Protein AF-A0A356IV08-F1 (afdb_monomer_lite)

pLDDT: mean 82.57, std 9.74, range [52.47, 94.31]

Foldseek 3Di:
DDPVVVLVPDDPVVVVLVVVLVVLVVVLVVVVVVLVVLVVLQVVLQVVLVCVVPVPDDLVVLLVVCVVDPDPSHLVSQLSNQLVVQLVVQVPPPPRDPVNSVVRSVVSSVVSVVVVVCVSCVCVVVSVCSVVCSVVD

Secondary structure (DSSP, 8-state):
--HHHHHHTS-HHHHHHHHHHHHHHHHHHHHHHHHHHHHHHHHHHHHHHHHHHHTT--HHHHHHHHHHS--TT-HHHHHHHHHHHHHHHHHTSTT--HHHHHHHHHHHHHHHHHHHHHHHHTTHHHHHHHHHHTTT-

Sequence (137 aa):
MSVVSLIINASVVVQLVMLILLTMSMISWYMIWQRQSALSKTSKALKGFEERFWSGMDLSRLFVQVNTEPNHYSGEENIFRAGFKEFARLRKSAHSDPEAVMAGTERSMRVALLREQEKLEMYLPFLATVGSTSPYI

Radius of gyration: 24.35 Å; chains: 1; bounding box: 59×26×64 Å

Structure (mmCIF, N/CA/C/O backbone):
data_AF-A0A356IV08-F1
#
_entry.id   AF-A0A356IV08-F1
#
loop_
_atom_site.group_PDB
_atom_site.id
_atom_site.type_symbol
_atom_site.label_atom_id
_atom_site.label_alt_id
_atom_site.label_comp_id
_atom_site.label_asym_id
_atom_site.label_entity_id
_atom_site.label_seq_id
_atom_site.pdbx_PDB_ins_code
_atom_site.Cartn_x
_atom_site.Cartn_y
_atom_site.Cartn_z
_atom_site.occupancy
_atom_site.B_iso_or_equiv
_atom_site.auth_seq_id
_atom_site.auth_comp_id
_atom_site.auth_asym_id
_atom_site.auth_atom_id
_atom_site.pdbx_PDB_model_num
ATOM 1 N N . MET A 1 1 ? -34.753 -6.835 39.012 1.00 54.34 1 MET A N 1
ATOM 2 C CA . MET A 1 1 ? -33.903 -5.675 38.662 1.00 54.34 1 MET A CA 1
ATOM 3 C C . MET A 1 1 ? -33.428 -5.871 37.234 1.00 54.34 1 MET A C 1
ATOM 5 O O . MET A 1 1 ? -32.830 -6.908 36.978 1.00 54.34 1 MET A O 1
ATOM 9 N N . SER A 1 2 ? -33.755 -4.973 36.301 1.00 76.25 2 SER A N 1
ATOM 10 C CA . SER A 1 2 ? -33.294 -5.094 34.908 1.00 76.25 2 SER A CA 1
ATOM 11 C C . SER A 1 2 ? -32.078 -4.192 34.681 1.00 76.25 2 SER A C 1
ATOM 13 O O . SER A 1 2 ? -31.918 -3.173 35.350 1.00 76.25 2 SER A O 1
ATOM 15 N N . VAL A 1 3 ? -31.216 -4.549 33.729 1.00 75.69 3 VAL A N 1
ATOM 16 C CA . VAL A 1 3 ? -30.036 -3.740 33.363 1.00 75.69 3 VAL A CA 1
ATOM 17 C C . VAL A 1 3 ? -30.449 -2.321 32.944 1.00 75.69 3 VAL A C 1
ATOM 19 O O . VAL A 1 3 ? -29.779 -1.345 33.269 1.00 75.69 3 VAL A O 1
ATOM 22 N N . VAL A 1 4 ? -31.621 -2.188 32.319 1.00 76.00 4 VAL A N 1
ATOM 23 C CA . VAL A 1 4 ? -32.191 -0.903 31.897 1.00 76.00 4 VAL A CA 1
ATOM 24 C C . VAL A 1 4 ? -32.552 -0.026 33.102 1.00 76.00 4 VAL A C 1
ATOM 26 O O . VAL A 1 4 ? -32.316 1.179 33.071 1.00 76.00 4 VAL A O 1
ATOM 29 N N . SER A 1 5 ? -33.055 -0.609 34.200 1.00 72.56 5 SER A N 1
ATOM 30 C CA . SER A 1 5 ? -33.375 0.173 35.403 1.00 72.56 5 SER A CA 1
ATOM 31 C C . SER A 1 5 ? -32.123 0.687 36.117 1.00 72.56 5 SER A C 1
ATOM 33 O O . SER A 1 5 ? -32.167 1.770 36.687 1.00 72.56 5 SER A O 1
ATOM 35 N N . LEU A 1 6 ? -31.000 -0.039 36.071 1.00 74.88 6 LEU A N 1
ATOM 36 C CA . LEU A 1 6 ? -29.714 0.432 36.611 1.00 74.88 6 LEU A CA 1
ATOM 37 C C . LEU A 1 6 ? -29.170 1.636 35.831 1.00 74.88 6 LEU A C 1
ATOM 39 O O . LEU A 1 6 ? -28.659 2.575 36.431 1.00 74.88 6 LEU A O 1
ATOM 43 N N . ILE A 1 7 ? -29.335 1.630 34.508 1.00 73.38 7 ILE A N 1
ATOM 44 C CA . ILE A 1 7 ? -28.883 2.712 33.625 1.00 73.38 7 ILE A CA 1
ATOM 45 C C . ILE A 1 7 ? -29.729 3.977 33.819 1.00 73.38 7 ILE A C 1
ATOM 47 O O . ILE A 1 7 ? -29.183 5.070 33.951 1.00 73.38 7 ILE A O 1
ATOM 51 N N . ILE A 1 8 ? -31.057 3.841 33.886 1.00 76.12 8 ILE A N 1
ATOM 52 C CA . ILE A 1 8 ? -31.977 4.984 34.032 1.00 76.12 8 ILE A CA 1
ATOM 53 C C . ILE A 1 8 ? -31.843 5.659 35.406 1.00 76.12 8 ILE A C 1
ATOM 55 O O . ILE A 1 8 ? -31.998 6.872 35.500 1.00 76.12 8 ILE A O 1
ATOM 59 N N . ASN A 1 9 ? -31.518 4.898 36.457 1.00 80.19 9 ASN A N 1
ATOM 60 C CA . ASN A 1 9 ? -31.313 5.437 37.807 1.00 80.19 9 ASN A CA 1
ATOM 61 C C . ASN A 1 9 ? -29.873 5.918 38.071 1.00 80.19 9 ASN A C 1
ATOM 63 O O . ASN A 1 9 ? -29.588 6.419 39.158 1.00 80.19 9 ASN A O 1
ATOM 67 N N . ALA A 1 10 ? -28.955 5.756 37.114 1.00 79.06 10 ALA A N 1
ATOM 68 C CA . ALA A 1 10 ? -27.596 6.269 37.237 1.00 79.06 10 ALA A CA 1
ATOM 69 C C . ALA A 1 10 ? -27.562 7.800 37.095 1.00 79.06 10 ALA A C 1
ATOM 71 O O . ALA A 1 10 ? -28.457 8.409 36.508 1.00 79.06 10 ALA A O 1
ATOM 72 N N . SER A 1 11 ? -26.506 8.437 37.613 1.00 85.88 11 SER A N 1
ATOM 73 C CA . SER A 1 11 ? -26.333 9.883 37.458 1.00 85.88 11 SER A CA 1
ATOM 74 C C . SER A 1 11 ? -26.201 10.268 35.979 1.00 85.88 11 SER A C 1
ATOM 76 O O . SER A 1 11 ? -25.697 9.494 35.162 1.00 85.88 11 SER A O 1
ATOM 78 N N . VAL A 1 12 ? -26.608 11.496 35.639 1.00 86.25 12 VAL A N 1
ATOM 79 C CA . VAL A 1 12 ? -26.533 12.032 34.265 1.00 86.25 12 VAL A CA 1
ATOM 80 C C . VAL A 1 12 ? -25.121 11.892 33.679 1.00 86.25 12 VAL A C 1
ATOM 82 O O . VAL A 1 12 ? -24.970 11.569 32.506 1.00 86.25 12 VAL A O 1
ATOM 85 N N . VAL A 1 13 ? -24.083 12.056 34.508 1.00 88.25 13 VAL A N 1
ATOM 86 C CA . VAL A 1 13 ? -22.679 11.877 34.106 1.00 88.25 13 VAL A CA 1
ATOM 87 C C . VAL A 1 13 ? -22.404 10.438 33.654 1.00 88.25 13 VAL A C 1
ATOM 89 O O . VAL A 1 13 ? -21.827 10.233 32.591 1.00 88.25 13 VAL A O 1
ATOM 92 N N . VAL A 1 14 ? -22.861 9.435 34.412 1.00 86.19 14 VAL A N 1
ATOM 93 C CA . VAL A 1 14 ? -22.656 8.011 34.085 1.00 86.19 14 VAL A CA 1
ATOM 94 C C . VAL A 1 14 ? -23.404 7.620 32.808 1.00 86.19 14 VAL A C 1
ATOM 96 O O . VAL A 1 14 ? -22.872 6.884 31.979 1.00 86.19 14 VAL A O 1
ATOM 99 N N . GLN A 1 15 ? -24.613 8.148 32.604 1.00 81.94 15 GLN A N 1
ATOM 100 C CA . GLN A 1 15 ? -25.368 7.936 31.363 1.00 81.94 15 GLN A CA 1
ATOM 101 C C . GLN A 1 15 ? -24.634 8.502 30.139 1.00 81.94 15 GLN A C 1
ATOM 103 O O . GLN A 1 15 ? -24.597 7.855 29.091 1.00 81.94 15 GLN A O 1
ATOM 108 N N . LEU A 1 16 ? -24.008 9.673 30.280 1.00 87.25 16 LEU A N 1
ATOM 109 C CA . LEU A 1 16 ? -23.235 10.321 29.219 1.00 87.25 16 LEU A CA 1
ATOM 110 C C . LEU A 1 16 ? -21.973 9.514 28.867 1.00 87.25 16 LEU A C 1
ATOM 112 O O . LEU A 1 16 ? -21.712 9.278 27.689 1.00 87.25 16 LEU A O 1
ATOM 116 N N . VAL A 1 17 ? -21.247 9.009 29.873 1.00 87.75 17 VAL A N 1
ATOM 117 C CA . VAL A 1 17 ? -20.085 8.121 29.671 1.00 87.75 17 VAL A CA 1
ATOM 118 C C . VAL A 1 17 ? -20.492 6.845 28.929 1.00 87.75 17 VAL A C 1
ATOM 120 O O . VAL A 1 17 ? -19.886 6.508 27.913 1.00 87.75 17 VAL A O 1
ATOM 123 N N . MET A 1 18 ? -21.566 6.169 29.356 1.00 85.62 18 MET A N 1
ATOM 124 C CA . MET A 1 18 ? -22.053 4.963 28.669 1.00 85.62 18 MET A CA 1
ATOM 125 C C . MET A 1 18 ? -22.453 5.233 27.212 1.00 85.62 18 MET A C 1
ATOM 127 O O . MET A 1 18 ? -22.200 4.397 26.343 1.00 85.62 18 MET A O 1
ATOM 131 N N . LEU A 1 19 ? -23.035 6.400 26.920 1.00 86.69 19 LEU A N 1
ATOM 132 C CA . LEU A 1 19 ? -23.385 6.800 25.556 1.00 86.69 19 LEU A CA 1
ATOM 133 C C . LEU A 1 19 ? -22.140 7.062 24.688 1.00 86.69 19 LEU A C 1
ATOM 135 O O . LEU A 1 19 ? -22.098 6.642 23.530 1.00 86.69 19 LEU A O 1
ATOM 139 N N . ILE A 1 20 ? -21.099 7.693 25.239 1.00 85.94 20 ILE A N 1
ATOM 140 C CA . ILE A 1 20 ? -19.817 7.888 24.542 1.00 85.94 20 ILE A CA 1
ATOM 141 C C . ILE A 1 20 ? -19.157 6.536 24.245 1.00 85.94 20 ILE A C 1
ATOM 143 O O . ILE A 1 20 ? -18.767 6.282 23.107 1.00 85.94 20 ILE A O 1
ATOM 147 N N . LEU A 1 21 ? -19.100 5.635 25.227 1.00 85.19 21 LEU A N 1
ATOM 148 C CA . LEU A 1 21 ? -18.525 4.300 25.042 1.00 85.19 21 LEU A CA 1
ATOM 149 C C . LEU A 1 21 ? -19.291 3.490 23.986 1.00 85.19 21 LEU A C 1
ATOM 151 O O . LEU A 1 21 ? -18.683 2.833 23.138 1.00 85.19 21 LEU A O 1
ATOM 155 N N . LEU A 1 22 ? -20.625 3.579 23.979 1.00 85.69 22 LEU A N 1
ATOM 156 C CA . LEU A 1 22 ? -21.461 2.912 22.981 1.00 85.69 22 LEU A CA 1
ATOM 157 C C . LEU A 1 22 ? -21.207 3.453 21.565 1.00 85.69 22 LEU A C 1
ATOM 159 O O . LEU A 1 22 ? -21.075 2.672 20.619 1.00 85.69 22 LEU A O 1
ATOM 163 N N . THR A 1 23 ? -21.115 4.776 21.405 1.00 85.69 23 THR A N 1
ATOM 164 C CA . THR A 1 23 ? -20.836 5.386 20.094 1.00 85.69 23 THR A CA 1
ATOM 165 C C . THR A 1 23 ? -19.426 5.051 19.607 1.00 85.69 23 THR A C 1
ATOM 167 O O . THR A 1 23 ? -19.275 4.646 18.455 1.00 85.69 23 THR A O 1
ATOM 170 N N . MET A 1 24 ? -18.410 5.099 20.477 1.00 81.00 24 MET A N 1
ATOM 171 C CA . MET A 1 24 ? -17.054 4.642 20.146 1.00 81.00 24 MET A CA 1
ATOM 172 C C . MET A 1 24 ? -17.023 3.169 19.725 1.00 81.00 24 MET A C 1
ATOM 174 O O . MET A 1 24 ? -16.364 2.829 18.741 1.00 81.00 24 MET A O 1
ATOM 178 N N . SER A 1 25 ? -17.769 2.300 20.412 1.00 82.25 25 SER A N 1
ATOM 179 C CA . SER A 1 25 ? -17.877 0.884 20.050 1.00 82.25 25 SER A CA 1
ATOM 180 C C . SER A 1 25 ? -18.458 0.698 18.643 1.00 82.25 25 SER A C 1
ATOM 182 O O . SER A 1 25 ? -17.874 -0.015 17.824 1.00 82.25 25 SER A O 1
ATOM 184 N N . MET A 1 26 ? -19.550 1.398 18.314 1.00 86.19 26 MET A N 1
ATOM 185 C CA . MET A 1 26 ? -20.137 1.354 16.968 1.00 86.19 26 MET A CA 1
ATOM 186 C C . MET A 1 26 ? -19.172 1.860 15.887 1.00 86.19 26 MET A C 1
ATOM 188 O O . MET A 1 26 ? -19.053 1.231 14.833 1.00 86.19 26 MET A O 1
ATOM 192 N N . ILE A 1 27 ? -18.446 2.954 16.145 1.00 82.56 27 ILE A N 1
ATOM 193 C CA . ILE A 1 27 ? -17.448 3.491 15.206 1.00 82.56 27 ILE A CA 1
ATOM 194 C C . ILE A 1 27 ? -16.313 2.478 14.994 1.00 82.56 27 ILE A C 1
ATOM 196 O O . ILE A 1 27 ? -15.890 2.266 13.858 1.00 82.56 27 ILE A O 1
ATOM 200 N N . SER A 1 28 ? -15.853 1.810 16.056 1.00 77.31 28 SER A N 1
ATOM 201 C CA . SER A 1 28 ? -14.820 0.771 15.968 1.00 77.31 28 SER A CA 1
ATOM 202 C C . SER A 1 28 ? -15.237 -0.368 15.033 1.00 77.31 28 SER A C 1
ATOM 204 O O . SER A 1 28 ? -14.519 -0.683 14.083 1.00 77.31 28 SER A O 1
ATOM 206 N N . TRP A 1 29 ? -16.443 -0.920 15.210 1.00 80.94 29 TRP A N 1
ATOM 207 C CA . TRP A 1 29 ? -16.975 -1.970 14.332 1.00 80.94 29 TRP A CA 1
ATOM 208 C C . TRP A 1 29 ? -17.123 -1.518 12.875 1.00 80.94 29 TRP A C 1
ATOM 210 O O . TRP A 1 29 ? -16.759 -2.262 11.960 1.00 80.94 29 TRP A O 1
ATOM 220 N N . TYR A 1 30 ? -17.604 -0.293 12.648 1.00 82.94 30 TYR A N 1
ATOM 221 C CA . TYR A 1 30 ? -17.698 0.282 11.306 1.00 82.94 30 TYR A CA 1
ATOM 222 C C . TYR A 1 30 ? -16.323 0.371 10.625 1.00 82.94 30 TYR A C 1
ATOM 224 O O . TYR A 1 30 ? -16.165 -0.058 9.479 1.00 82.94 30 TYR A O 1
ATOM 232 N N . MET A 1 31 ? -15.306 0.854 11.342 1.00 78.38 31 MET A N 1
ATOM 233 C CA . MET A 1 31 ? -13.940 0.944 10.823 1.00 78.38 31 MET A CA 1
ATOM 234 C C . MET A 1 31 ? -13.316 -0.425 10.554 1.00 78.38 31 MET A C 1
ATOM 236 O O . MET A 1 31 ? -12.668 -0.600 9.521 1.00 78.38 31 MET A O 1
ATOM 240 N N . ILE A 1 32 ? -13.527 -1.406 11.439 1.00 80.12 32 ILE A N 1
ATOM 241 C CA . ILE A 1 32 ? -13.055 -2.785 11.238 1.00 80.12 32 ILE A CA 1
ATOM 242 C C . ILE A 1 32 ? -13.616 -3.333 9.924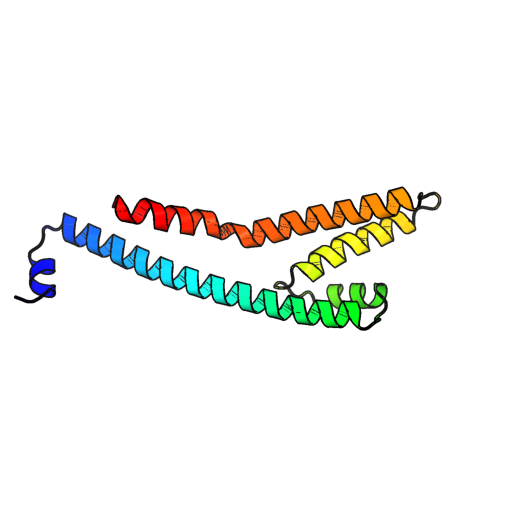 1.00 80.12 32 ILE A C 1
ATOM 244 O O . ILE A 1 32 ? -12.867 -3.852 9.093 1.00 80.12 32 ILE A O 1
ATOM 248 N N . TRP A 1 33 ? -14.920 -3.169 9.691 1.00 83.12 33 TRP A N 1
ATOM 249 C CA . TRP A 1 33 ? -15.559 -3.665 8.474 1.00 83.12 33 TRP A CA 1
ATOM 250 C C . TRP A 1 33 ? -15.084 -2.931 7.214 1.00 83.12 33 TRP A C 1
ATOM 252 O O . TRP A 1 33 ? -14.745 -3.569 6.210 1.00 83.12 33 TRP A O 1
ATOM 262 N N . GLN A 1 34 ? -14.980 -1.600 7.272 1.00 81.31 34 GLN A N 1
ATOM 263 C CA . GLN A 1 34 ? -14.439 -0.786 6.183 1.00 81.31 34 GLN A CA 1
ATOM 264 C C . GLN A 1 34 ? -13.020 -1.237 5.809 1.00 81.31 34 GLN A C 1
ATOM 266 O O . GLN A 1 34 ? -12.703 -1.412 4.627 1.00 81.31 34 GLN A O 1
ATOM 271 N N . ARG A 1 35 ? -12.178 -1.483 6.817 1.00 80.12 35 ARG A N 1
ATOM 272 C CA . ARG A 1 35 ? -10.790 -1.903 6.640 1.00 80.12 35 ARG A CA 1
ATOM 273 C C . ARG A 1 35 ? -10.679 -3.305 6.057 1.00 80.12 35 ARG A C 1
ATOM 275 O O . ARG A 1 35 ? -9.921 -3.509 5.110 1.00 80.12 35 ARG A O 1
ATOM 282 N N . GLN A 1 36 ? -11.463 -4.244 6.578 1.00 81.25 36 GLN A N 1
ATOM 283 C CA . GLN A 1 36 ? -11.508 -5.615 6.079 1.00 81.25 36 GLN A CA 1
ATOM 284 C C . GLN A 1 36 ? -11.930 -5.656 4.603 1.00 81.25 36 GLN A C 1
ATOM 286 O O . GLN A 1 36 ? -11.338 -6.381 3.800 1.00 81.25 36 GLN A O 1
ATOM 291 N N . SER A 1 37 ? -12.922 -4.844 4.224 1.00 82.06 37 SER A N 1
ATOM 292 C CA . SER A 1 37 ? -13.382 -4.724 2.837 1.00 82.06 37 SER A CA 1
ATOM 293 C C . SER A 1 37 ? -12.298 -4.147 1.920 1.00 82.06 37 SER A C 1
ATOM 295 O O . SER A 1 37 ? -12.049 -4.693 0.844 1.00 82.06 37 SER A O 1
ATOM 297 N N . ALA A 1 38 ? -11.602 -3.091 2.355 1.00 81.50 38 ALA A N 1
ATOM 298 C CA . ALA A 1 38 ? -10.508 -2.488 1.595 1.00 81.50 38 ALA A CA 1
ATOM 299 C C . ALA A 1 38 ? -9.344 -3.471 1.369 1.00 81.50 38 ALA A C 1
ATOM 301 O O . ALA A 1 38 ? -8.932 -3.669 0.228 1.00 81.50 38 ALA A O 1
ATOM 302 N N . LEU A 1 39 ? -8.880 -4.154 2.424 1.00 81.75 39 LEU A N 1
ATOM 303 C CA . LEU A 1 39 ? -7.799 -5.146 2.331 1.00 81.75 39 LEU A CA 1
ATOM 304 C C . LEU A 1 39 ? -8.173 -6.324 1.423 1.00 81.75 39 LEU A C 1
ATOM 306 O O . LEU A 1 39 ? -7.356 -6.772 0.621 1.00 81.75 39 LEU A O 1
ATOM 310 N N . SER A 1 40 ? -9.420 -6.798 1.501 1.00 84.75 40 SER A N 1
ATOM 311 C CA . SER A 1 40 ? -9.921 -7.865 0.627 1.00 84.75 40 SER A CA 1
ATOM 312 C C . SER A 1 40 ? -9.914 -7.451 -0.849 1.00 84.75 40 SER A C 1
ATOM 314 O O . SER A 1 40 ? -9.475 -8.219 -1.707 1.00 84.75 40 SER A O 1
ATOM 316 N N . LYS A 1 41 ? -10.343 -6.219 -1.160 1.00 85.25 41 LYS A N 1
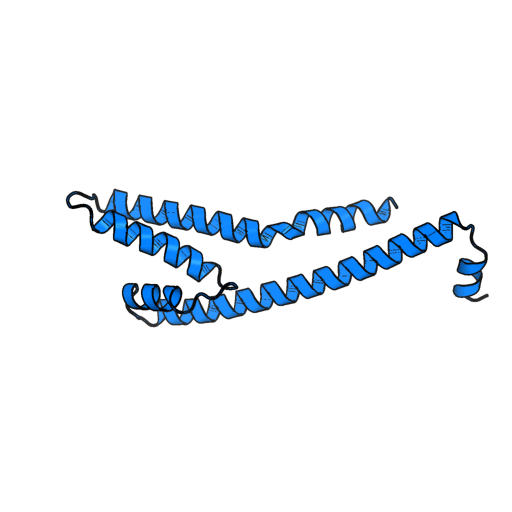ATOM 317 C CA . LYS A 1 41 ? -10.313 -5.679 -2.530 1.00 85.25 41 LYS A CA 1
ATOM 318 C C . LYS A 1 41 ? -8.886 -5.529 -3.054 1.00 85.25 41 LYS A C 1
ATOM 320 O O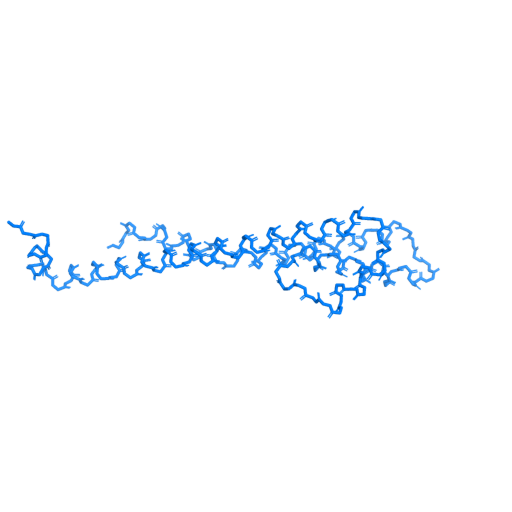 . LYS A 1 41 ? -8.621 -5.969 -4.169 1.00 85.25 41 LYS A O 1
ATOM 325 N N . THR A 1 42 ? -7.975 -4.982 -2.251 1.00 84.81 42 THR A N 1
ATOM 326 C CA . THR A 1 42 ? -6.557 -4.850 -2.617 1.00 84.81 42 THR A CA 1
ATOM 327 C C . THR A 1 42 ? -5.901 -6.210 -2.833 1.00 84.81 42 THR A C 1
ATOM 329 O O . THR A 1 42 ? -5.244 -6.409 -3.845 1.00 84.81 42 THR A O 1
ATOM 332 N N . SER A 1 43 ? -6.153 -7.195 -1.965 1.00 86.00 43 SER A N 1
ATOM 333 C CA . SER A 1 43 ? -5.606 -8.549 -2.131 1.00 86.00 43 SER A CA 1
ATOM 334 C C . SER A 1 43 ? -6.098 -9.235 -3.413 1.00 86.00 43 SER A C 1
ATOM 336 O O . SER A 1 43 ? -5.329 -9.924 -4.083 1.00 86.00 43 SER A O 1
ATOM 338 N N . LYS A 1 44 ? -7.368 -9.034 -3.791 1.00 88.00 44 LYS A N 1
ATOM 339 C CA . LYS A 1 44 ? -7.901 -9.538 -5.067 1.00 88.00 44 LYS A CA 1
ATOM 340 C C . LYS A 1 44 ? -7.282 -8.830 -6.272 1.00 88.00 44 LYS A C 1
ATOM 342 O O . LYS A 1 44 ? -6.951 -9.495 -7.248 1.00 88.00 44 LYS A O 1
ATOM 347 N N . ALA A 1 45 ? -7.132 -7.508 -6.201 1.00 87.06 45 ALA A N 1
ATOM 348 C CA . ALA A 1 45 ? -6.497 -6.721 -7.254 1.00 87.06 45 ALA A CA 1
ATOM 349 C C . ALA A 1 45 ? -5.034 -7.149 -7.476 1.00 87.06 45 ALA A C 1
ATOM 351 O O . ALA A 1 45 ? -4.644 -7.363 -8.623 1.00 87.06 45 ALA A O 1
ATOM 352 N N . LEU A 1 46 ? -4.301 -7.401 -6.385 1.00 86.81 46 LEU A N 1
ATOM 353 C CA . LEU A 1 46 ? -2.929 -7.911 -6.393 1.00 86.81 46 LEU A CA 1
ATOM 354 C C . LEU A 1 46 ? -2.791 -9.217 -7.148 1.00 86.81 46 LEU A C 1
ATOM 356 O O . LEU A 1 46 ? -1.996 -9.290 -8.079 1.00 86.81 46 LEU A O 1
ATOM 360 N N . LYS A 1 47 ? -3.618 -10.212 -6.827 1.00 88.38 47 LYS A N 1
ATOM 361 C CA . LYS A 1 47 ? -3.588 -11.495 -7.539 1.00 88.38 47 LYS A CA 1
ATOM 362 C C . LYS A 1 47 ? -3.844 -11.327 -9.039 1.00 88.38 47 LYS A C 1
ATOM 364 O O . LYS A 1 47 ? -3.119 -11.888 -9.851 1.00 88.38 47 LYS A O 1
ATOM 369 N N . GLY A 1 48 ? -4.823 -10.500 -9.413 1.00 87.94 48 GLY A N 1
ATOM 370 C CA . GLY A 1 48 ? -5.138 -10.249 -10.823 1.00 87.94 48 GLY A CA 1
ATOM 371 C C . GLY A 1 48 ? -4.051 -9.472 -11.578 1.00 87.94 48 GLY A C 1
ATOM 372 O O . GLY A 1 48 ? -3.872 -9.660 -12.782 1.00 87.94 48 GLY A O 1
ATOM 373 N N . PHE A 1 49 ? -3.313 -8.581 -10.912 1.00 88.69 49 PHE A N 1
ATOM 374 C CA . PHE A 1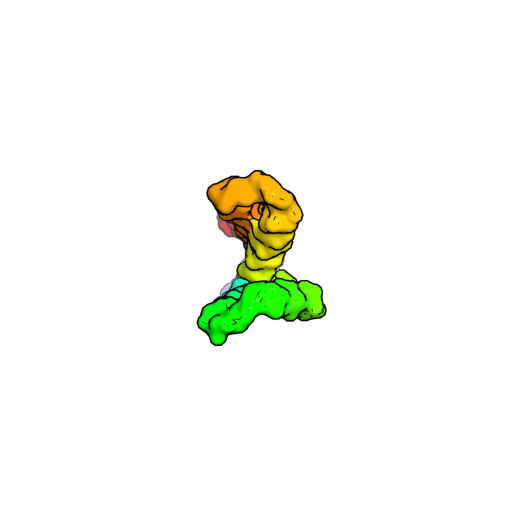 49 ? -2.139 -7.947 -11.511 1.00 88.69 49 PHE A CA 1
ATOM 375 C C . PHE A 1 49 ? -0.972 -8.929 -11.629 1.00 88.69 49 PHE A C 1
ATOM 377 O O . PHE A 1 49 ? -0.363 -9.008 -12.691 1.00 88.69 49 PHE A O 1
ATOM 384 N N . GLU A 1 50 ? -0.691 -9.693 -10.575 1.00 89.38 50 GLU A N 1
ATOM 385 C CA . GLU A 1 50 ? 0.396 -10.668 -10.521 1.00 89.38 50 GLU A CA 1
ATOM 386 C C . GLU A 1 50 ? 0.265 -11.722 -11.630 1.00 89.38 50 GLU A C 1
ATOM 388 O O . GLU A 1 50 ? 1.210 -11.938 -12.385 1.00 89.38 50 GLU A O 1
ATOM 393 N N . GLU A 1 51 ? -0.926 -12.295 -11.819 1.00 90.06 51 GLU A N 1
ATOM 394 C CA . GLU A 1 51 ? -1.201 -13.227 -12.919 1.00 90.06 51 GLU A CA 1
ATOM 395 C C . GLU A 1 51 ? -0.904 -12.605 -14.292 1.00 90.06 51 GLU A C 1
ATOM 397 O O . GLU A 1 51 ? -0.250 -13.227 -15.129 1.00 90.06 51 GLU A O 1
ATOM 402 N N . ARG A 1 52 ? -1.323 -11.353 -14.526 1.00 88.44 52 ARG A N 1
ATOM 403 C CA . ARG A 1 52 ? -1.034 -10.638 -15.783 1.00 88.44 52 ARG A CA 1
ATOM 404 C C . ARG A 1 52 ? 0.455 -10.352 -15.945 1.00 88.44 52 ARG A C 1
ATOM 406 O O . ARG A 1 52 ? 0.979 -10.529 -17.043 1.00 88.44 52 ARG A O 1
ATOM 413 N N . PHE A 1 53 ? 1.135 -9.944 -14.879 1.00 89.06 53 PHE A N 1
ATOM 414 C CA . PHE A 1 53 ? 2.565 -9.651 -14.888 1.00 89.06 53 PHE A CA 1
ATOM 415 C C . PHE A 1 53 ? 3.392 -10.900 -15.228 1.00 89.06 53 PHE A C 1
ATOM 417 O O . PHE A 1 53 ? 4.280 -10.837 -16.075 1.00 89.06 53 PHE A O 1
ATOM 424 N N . TRP A 1 54 ? 3.051 -12.053 -14.644 1.00 89.94 54 TRP A N 1
ATOM 425 C CA . TRP A 1 54 ? 3.747 -13.323 -14.884 1.00 89.94 54 TRP A CA 1
ATOM 426 C C . TRP A 1 54 ? 3.249 -14.103 -16.105 1.00 89.94 54 TRP A C 1
ATOM 428 O O . TRP A 1 54 ? 3.886 -15.076 -16.501 1.00 89.94 54 TRP A O 1
ATOM 438 N N . SER A 1 55 ? 2.164 -13.670 -16.755 1.00 88.06 55 SER A N 1
ATOM 439 C CA . SER A 1 55 ? 1.616 -14.322 -17.958 1.00 88.06 55 SER A CA 1
ATOM 440 C C . SER A 1 55 ? 2.539 -14.290 -19.189 1.00 88.06 55 SER A C 1
ATOM 442 O O . SER A 1 55 ? 2.200 -14.860 -20.225 1.00 88.06 55 SER A O 1
ATOM 444 N N . GLY A 1 56 ? 3.689 -13.610 -19.107 1.00 83.38 56 GLY A N 1
ATOM 445 C CA . GLY A 1 56 ? 4.604 -13.407 -20.234 1.00 83.38 56 GLY A CA 1
ATOM 446 C C . GLY A 1 56 ? 4.180 -12.275 -21.176 1.00 83.38 56 GLY A C 1
ATOM 447 O O . GLY A 1 56 ? 4.714 -12.154 -22.278 1.00 83.38 56 GLY A O 1
ATOM 448 N N . MET A 1 57 ? 3.223 -11.437 -20.763 1.00 87.44 57 MET A N 1
ATOM 449 C CA . MET A 1 57 ? 2.841 -10.227 -21.490 1.00 87.44 57 MET A CA 1
ATOM 450 C C . MET A 1 57 ? 3.998 -9.216 -21.534 1.00 87.44 57 MET A C 1
ATOM 452 O O . MET A 1 57 ? 4.709 -9.016 -20.552 1.00 87.44 57 MET A O 1
ATOM 456 N N . ASP A 1 58 ? 4.156 -8.522 -22.666 1.00 89.19 58 ASP A N 1
ATOM 457 C CA . ASP A 1 58 ? 5.118 -7.422 -22.791 1.00 89.19 58 ASP A CA 1
ATOM 458 C C . ASP A 1 58 ? 4.833 -6.326 -21.747 1.00 89.19 58 ASP A C 1
ATOM 460 O O . ASP A 1 58 ? 3.733 -5.765 -21.698 1.00 89.19 58 ASP A O 1
ATOM 464 N N . LEU A 1 59 ? 5.843 -5.985 -20.944 1.00 86.38 59 LEU A N 1
ATOM 465 C CA . LEU A 1 59 ? 5.773 -4.959 -19.897 1.00 86.38 59 LEU A CA 1
ATOM 466 C 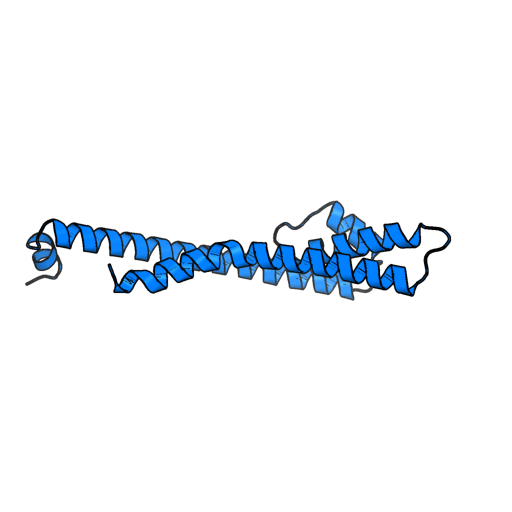C . LEU A 1 59 ? 5.308 -3.594 -20.433 1.00 86.38 59 LEU A C 1
ATOM 468 O O . LEU A 1 59 ? 4.612 -2.857 -19.739 1.00 86.38 59 LEU A O 1
ATOM 472 N N . SER A 1 60 ? 5.629 -3.262 -21.683 1.00 88.50 60 SER A N 1
ATOM 473 C CA . SER A 1 60 ? 5.173 -2.040 -22.353 1.00 88.50 60 SER A CA 1
ATOM 474 C C . SER A 1 60 ? 3.667 -2.071 -22.615 1.00 88.50 60 SER A C 1
ATOM 476 O O . SER A 1 60 ? 2.997 -1.052 -22.452 1.00 88.50 60 SER A O 1
ATOM 478 N N . ARG A 1 61 ? 3.114 -3.236 -22.988 1.00 89.19 61 ARG A N 1
ATOM 479 C CA . ARG A 1 61 ? 1.660 -3.417 -23.142 1.00 89.19 61 ARG A CA 1
ATOM 480 C C . ARG A 1 61 ? 0.962 -3.364 -21.789 1.00 89.19 61 ARG A C 1
ATOM 482 O O . ARG A 1 61 ? -0.041 -2.666 -21.666 1.00 89.19 61 ARG A O 1
ATOM 489 N N . LEU A 1 62 ? 1.531 -4.017 -20.775 1.00 89.50 62 LEU A N 1
ATOM 490 C CA . LEU A 1 62 ? 1.023 -3.956 -19.405 1.00 89.50 62 LEU A CA 1
ATOM 491 C C . LEU A 1 62 ? 1.004 -2.510 -18.882 1.00 89.50 62 LEU A C 1
ATOM 493 O O . LEU A 1 62 ? 0.021 -2.080 -18.287 1.00 89.50 62 LEU A O 1
ATOM 497 N N . PHE A 1 63 ? 2.043 -1.721 -19.171 1.00 89.81 63 PHE A N 1
ATOM 498 C CA . PHE A 1 63 ? 2.103 -0.303 -18.805 1.00 89.81 63 PHE A CA 1
ATOM 499 C C . PHE A 1 63 ? 0.995 0.529 -19.459 1.00 89.81 63 PHE A C 1
ATOM 501 O O . PHE A 1 63 ? 0.397 1.378 -18.798 1.00 89.81 63 PHE A O 1
ATOM 508 N N . VAL A 1 64 ? 0.691 0.288 -20.738 1.00 90.50 64 VAL A N 1
ATOM 509 C CA . VAL A 1 64 ? -0.433 0.950 -21.418 1.00 90.50 64 VAL A CA 1
ATOM 510 C C . VAL A 1 64 ? -1.759 0.540 -20.784 1.00 90.50 64 VAL A C 1
ATOM 512 O O . VAL A 1 64 ? -2.546 1.417 -20.446 1.00 90.50 64 VAL A O 1
ATOM 515 N N . GLN A 1 65 ? -1.980 -0.756 -20.546 1.00 87.75 65 GLN A N 1
ATOM 516 C CA . GLN A 1 65 ? -3.223 -1.255 -19.953 1.00 87.75 65 GLN A CA 1
ATOM 517 C C . GLN A 1 65 ? -3.484 -0.643 -18.574 1.00 87.75 65 GLN A C 1
ATOM 519 O O . GLN A 1 65 ? -4.555 -0.094 -18.330 1.00 87.75 65 GLN A O 1
ATOM 524 N N . VAL A 1 66 ? -2.477 -0.674 -17.700 1.00 87.94 66 VAL A N 1
ATOM 525 C CA . VAL A 1 66 ? -2.552 -0.076 -16.364 1.00 87.94 66 VAL A CA 1
ATOM 526 C C . VAL A 1 66 ? -2.797 1.436 -16.471 1.00 87.94 66 VAL A C 1
ATOM 528 O O . VAL A 1 66 ? -3.551 2.000 -15.679 1.00 87.94 66 VAL A O 1
ATOM 531 N N . ASN A 1 67 ? -2.237 2.119 -17.478 1.00 86.06 67 ASN A N 1
ATOM 532 C CA . ASN A 1 67 ? -2.523 3.536 -17.723 1.00 86.06 67 ASN A CA 1
ATOM 533 C C . ASN A 1 67 ? -3.953 3.830 -18.190 1.00 86.06 67 ASN A C 1
ATOM 535 O O . ASN A 1 67 ? -4.499 4.851 -17.774 1.00 86.06 67 ASN A O 1
ATOM 539 N N . THR A 1 68 ? -4.539 2.977 -19.027 1.00 86.56 68 THR A N 1
ATOM 540 C CA . THR A 1 68 ? -5.891 3.166 -19.571 1.00 86.56 68 THR A CA 1
ATOM 541 C C . THR A 1 68 ? -6.975 2.810 -18.554 1.00 86.56 68 THR A C 1
ATOM 543 O O . THR A 1 68 ? -7.973 3.520 -18.462 1.00 86.56 68 THR A O 1
ATOM 546 N N . GLU A 1 69 ? -6.763 1.764 -17.755 1.00 83.75 69 GLU A N 1
ATOM 547 C CA . GLU A 1 69 ? -7.721 1.275 -16.756 1.00 83.75 69 GLU A CA 1
ATOM 548 C C . GLU A 1 69 ? -7.068 1.209 -15.363 1.00 83.75 69 GLU A C 1
ATOM 550 O O . GLU A 1 69 ? -6.742 0.127 -14.876 1.00 83.75 69 GLU A O 1
ATOM 555 N N . PRO A 1 70 ? -6.832 2.361 -14.703 1.00 78.38 70 PRO A N 1
ATOM 556 C CA . PRO A 1 70 ? -6.157 2.390 -13.409 1.00 78.38 70 PRO A CA 1
ATOM 557 C C . PRO A 1 70 ? -7.027 1.790 -12.297 1.00 78.38 70 PRO A C 1
ATOM 559 O O . PRO A 1 70 ? -8.050 2.369 -11.902 1.00 78.38 70 PRO A O 1
ATOM 562 N N . ASN A 1 71 ? -6.585 0.678 -11.707 1.00 80.56 71 ASN A N 1
ATOM 563 C CA . ASN A 1 71 ? -7.241 0.122 -10.533 1.00 80.56 71 ASN A CA 1
ATOM 564 C C . ASN A 1 71 ? -6.761 0.836 -9.262 1.00 80.56 71 ASN A C 1
ATOM 566 O O . ASN A 1 71 ? -5.668 0.605 -8.755 1.00 80.56 71 ASN A O 1
ATOM 570 N N . HIS A 1 72 ? -7.619 1.681 -8.689 1.00 74.69 72 HIS A N 1
ATOM 571 C CA . HIS A 1 72 ? -7.285 2.495 -7.514 1.00 74.69 72 HIS A CA 1
ATOM 572 C C . HIS A 1 72 ? -7.033 1.677 -6.234 1.00 74.69 72 HIS A C 1
ATOM 574 O O . HIS A 1 72 ? -6.499 2.216 -5.258 1.00 74.69 72 HIS A O 1
ATOM 580 N N . TYR A 1 73 ? -7.434 0.402 -6.233 1.00 75.69 73 TYR A N 1
ATOM 581 C CA . TYR A 1 73 ? -7.212 -0.544 -5.141 1.00 75.69 73 TYR A CA 1
ATOM 582 C C . TYR A 1 73 ? -5.940 -1.386 -5.317 1.00 75.69 73 TYR A C 1
ATOM 584 O O . TYR A 1 73 ? -5.585 -2.098 -4.378 1.00 75.69 73 TYR A O 1
ATOM 592 N N . SER A 1 74 ? -5.271 -1.313 -6.474 1.00 83.50 74 SER A N 1
ATOM 593 C CA . SER A 1 74 ? -4.036 -2.044 -6.781 1.00 83.50 74 SER A CA 1
ATOM 594 C C . SER A 1 74 ? -2.812 -1.170 -6.500 1.00 83.50 74 SER A C 1
ATOM 596 O O . SER A 1 74 ? -2.483 -0.261 -7.263 1.00 83.50 74 SER A O 1
ATOM 598 N N . GLY A 1 75 ? -2.136 -1.430 -5.379 1.00 85.12 75 GLY A N 1
ATOM 599 C CA . GLY A 1 75 ? -0.890 -0.738 -5.035 1.00 85.12 75 GLY A CA 1
ATOM 600 C C . GLY A 1 75 ? 0.261 -1.152 -5.955 1.00 85.12 75 GLY A C 1
ATOM 601 O O . GLY A 1 75 ? 1.037 -0.310 -6.406 1.00 85.12 75 GLY A O 1
ATOM 602 N N . GLU A 1 76 ? 0.340 -2.438 -6.310 1.00 86.69 76 GLU A N 1
ATOM 603 C CA . GLU A 1 76 ? 1.353 -2.955 -7.235 1.00 86.69 76 GLU A CA 1
ATOM 604 C C . GLU A 1 76 ? 1.292 -2.328 -8.633 1.00 86.69 76 GLU A C 1
ATOM 606 O O . GLU A 1 76 ? 2.347 -2.053 -9.205 1.00 86.69 76 GLU A O 1
ATOM 611 N N . GLU A 1 77 ? 0.103 -2.009 -9.161 1.00 90.25 77 GLU A N 1
ATOM 612 C CA . GLU A 1 77 ? -0.029 -1.286 -10.433 1.00 90.25 77 GLU A CA 1
ATOM 613 C C . GLU A 1 77 ? 0.640 0.095 -10.378 1.00 90.25 77 GLU A C 1
ATOM 615 O O . GLU A 1 77 ? 1.289 0.518 -11.341 1.00 90.25 77 GLU A O 1
ATOM 620 N N . ASN A 1 78 ? 0.531 0.796 -9.245 1.00 90.00 78 ASN A N 1
ATOM 621 C CA . ASN A 1 78 ? 1.169 2.097 -9.049 1.00 90.00 78 ASN A CA 1
ATOM 622 C C . ASN A 1 78 ? 2.689 1.972 -8.904 1.00 90.00 78 ASN A C 1
ATOM 624 O O . ASN A 1 78 ? 3.422 2.761 -9.508 1.00 90.00 78 ASN A O 1
ATOM 628 N N . ILE A 1 79 ? 3.168 0.963 -8.170 1.00 92.19 79 ILE A N 1
ATOM 629 C CA . ILE A 1 79 ? 4.604 0.670 -8.032 1.00 92.19 79 ILE A CA 1
ATOM 630 C C . ILE A 1 79 ? 5.205 0.330 -9.401 1.00 92.19 79 ILE A C 1
ATOM 632 O O . ILE A 1 79 ? 6.214 0.920 -9.799 1.00 92.19 79 ILE A O 1
ATOM 636 N N . PHE A 1 80 ? 4.558 -0.564 -10.152 1.00 92.12 80 PHE A N 1
ATOM 637 C CA . PHE A 1 80 ? 4.972 -0.950 -11.497 1.00 92.12 80 PHE A CA 1
ATOM 638 C C . PHE A 1 80 ? 5.005 0.252 -12.439 1.00 92.12 80 PHE A C 1
ATOM 640 O O . PHE A 1 80 ? 5.999 0.476 -13.128 1.00 92.12 80 PHE A O 1
ATOM 647 N N . ARG A 1 81 ? 3.955 1.079 -12.438 1.00 91.62 81 ARG A N 1
ATOM 648 C CA . ARG A 1 81 ? 3.887 2.278 -13.280 1.00 91.62 81 ARG A CA 1
ATOM 649 C C . ARG A 1 81 ? 4.998 3.271 -12.952 1.00 91.62 81 ARG A C 1
ATOM 651 O O . ARG A 1 81 ? 5.596 3.821 -13.875 1.00 91.62 81 ARG A O 1
ATOM 658 N N . ALA A 1 82 ? 5.277 3.508 -11.671 1.00 91.94 82 ALA A N 1
ATOM 659 C CA . ALA A 1 82 ? 6.344 4.406 -11.236 1.00 91.94 82 ALA A CA 1
ATOM 660 C C . ALA A 1 82 ? 7.730 3.890 -11.651 1.00 91.94 82 ALA A C 1
ATOM 662 O O . ALA A 1 82 ? 8.544 4.661 -12.166 1.00 91.94 82 ALA A O 1
ATOM 663 N N . GLY A 1 83 ? 7.977 2.588 -11.483 1.00 92.69 83 GLY A N 1
ATOM 664 C CA . GLY A 1 83 ? 9.209 1.936 -11.921 1.00 92.69 83 GLY A CA 1
ATOM 665 C C . GLY A 1 83 ? 9.375 1.967 -13.437 1.00 92.69 83 GLY A C 1
ATOM 666 O O . GLY A 1 83 ? 10.360 2.496 -13.942 1.00 92.69 83 GLY A O 1
ATOM 667 N N . PHE A 1 84 ? 8.382 1.480 -14.183 1.00 92.62 84 PHE A N 1
ATOM 668 C CA . PHE A 1 84 ? 8.447 1.385 -15.641 1.00 92.62 84 PHE A CA 1
ATOM 669 C C . PHE A 1 84 ? 8.545 2.756 -16.318 1.00 92.62 84 PHE A C 1
ATOM 671 O O . PHE A 1 84 ? 9.279 2.918 -17.293 1.00 92.62 84 PHE A O 1
ATOM 678 N N . LYS A 1 85 ? 7.856 3.774 -15.784 1.00 92.00 85 LYS A N 1
ATOM 679 C CA . LYS A 1 85 ? 7.981 5.158 -16.259 1.00 92.00 85 LYS A CA 1
ATOM 680 C C . LYS A 1 85 ? 9.412 5.671 -16.108 1.00 92.00 85 LYS A C 1
ATOM 682 O O . LYS A 1 85 ? 9.925 6.295 -17.036 1.00 92.00 85 LYS A O 1
ATOM 687 N N . GLU A 1 86 ? 10.044 5.411 -14.967 1.00 92.38 86 GLU A N 1
ATOM 688 C CA . GLU A 1 86 ? 11.415 5.848 -14.706 1.00 92.38 86 GLU A CA 1
ATOM 689 C C . GLU A 1 86 ? 12.430 5.066 -15.543 1.00 92.38 86 GLU A C 1
ATOM 691 O O . GLU A 1 86 ? 13.290 5.668 -16.183 1.00 92.38 86 GLU A O 1
ATOM 696 N N . PHE A 1 87 ? 12.257 3.750 -15.655 1.00 92.12 87 PHE A N 1
ATOM 697 C CA . PHE A 1 87 ? 13.038 2.900 -16.548 1.00 92.12 87 PHE A CA 1
ATOM 698 C C . PHE A 1 87 ? 12.986 3.400 -17.998 1.00 92.12 87 PHE A C 1
ATOM 700 O O . PHE A 1 87 ? 14.019 3.618 -18.629 1.00 92.12 87 PHE A O 1
ATOM 707 N N . ALA A 1 88 ? 11.782 3.647 -18.526 1.00 90.81 88 ALA A N 1
ATOM 708 C CA . ALA A 1 88 ? 11.592 4.138 -19.887 1.00 90.81 88 ALA A CA 1
ATOM 709 C C . ALA A 1 88 ? 12.180 5.543 -20.095 1.00 90.81 88 ALA A C 1
ATOM 711 O O . ALA A 1 88 ? 12.621 5.865 -21.199 1.00 90.81 88 ALA A O 1
ATOM 712 N N . ARG A 1 89 ? 12.188 6.383 -19.052 1.00 90.50 89 ARG A N 1
ATOM 713 C CA . ARG A 1 89 ? 12.800 7.716 -19.072 1.00 90.50 89 ARG A CA 1
ATOM 714 C C . ARG A 1 89 ? 14.324 7.626 -19.117 1.00 90.50 89 ARG A C 1
ATOM 716 O O . ARG A 1 89 ? 14.932 8.277 -19.960 1.00 90.50 89 ARG A O 1
ATOM 723 N N . LEU A 1 90 ? 14.924 6.816 -18.247 1.00 89.19 90 LEU A N 1
ATOM 724 C CA . LEU A 1 90 ? 16.374 6.661 -18.142 1.00 89.19 90 LEU A CA 1
ATOM 725 C C . LEU A 1 90 ? 16.952 5.927 -19.358 1.00 89.19 90 LEU A C 1
ATOM 727 O O . LEU A 1 90 ? 17.956 6.362 -19.902 1.00 89.19 90 LEU A O 1
ATOM 731 N N . ARG A 1 91 ? 16.276 4.896 -19.877 1.00 87.88 91 ARG A N 1
ATOM 732 C CA . ARG A 1 91 ? 16.734 4.153 -21.065 1.00 87.88 91 ARG A CA 1
ATOM 733 C C . ARG A 1 91 ? 16.770 4.994 -22.349 1.00 87.88 91 ARG A C 1
ATOM 735 O O . ARG A 1 91 ? 17.485 4.650 -23.282 1.00 87.88 91 ARG A O 1
ATOM 742 N N . LYS A 1 92 ? 15.980 6.071 -22.432 1.00 86.38 92 LYS A N 1
ATOM 743 C CA . LYS A 1 92 ? 15.975 6.985 -23.591 1.00 86.38 92 LYS A CA 1
ATOM 744 C C . LYS A 1 92 ? 17.168 7.944 -23.612 1.00 86.38 92 LYS A C 1
ATOM 746 O O . LYS A 1 92 ? 17.423 8.550 -24.649 1.00 86.38 92 LYS A O 1
ATOM 751 N N . SER A 1 93 ? 17.886 8.098 -22.502 1.00 83.44 93 SER A N 1
ATOM 752 C CA . SER A 1 93 ? 19.095 8.917 -22.458 1.00 83.44 93 SER A CA 1
ATOM 753 C C . SER A 1 93 ? 20.254 8.172 -23.126 1.00 83.44 93 SER A C 1
ATOM 755 O O . SER A 1 93 ? 20.615 7.069 -22.731 1.00 83.44 93 SER A O 1
ATOM 757 N N . ALA A 1 94 ? 20.848 8.785 -24.154 1.00 63.88 94 ALA A N 1
ATOM 758 C CA . ALA A 1 94 ? 21.789 8.146 -25.085 1.00 63.88 94 ALA A CA 1
ATOM 759 C C . ALA A 1 94 ? 23.103 7.607 -24.466 1.00 63.88 94 ALA A C 1
ATOM 761 O O . ALA A 1 94 ? 23.826 6.884 -25.139 1.00 63.88 94 ALA A O 1
ATOM 762 N N . HIS A 1 95 ? 23.409 7.948 -23.208 1.00 72.00 95 HIS A N 1
ATOM 763 C CA . HIS A 1 95 ? 24.631 7.547 -22.489 1.00 72.00 95 HIS A CA 1
ATOM 764 C C . HIS A 1 95 ? 24.324 6.939 -21.113 1.00 72.00 95 HIS A C 1
ATOM 766 O O . HIS A 1 95 ? 25.117 7.050 -20.180 1.00 72.00 95 HIS A O 1
ATOM 772 N N . SER A 1 96 ? 23.133 6.369 -20.938 1.00 75.69 96 SER A N 1
ATOM 773 C CA . SER A 1 96 ? 22.738 5.824 -19.646 1.00 75.69 96 SER A CA 1
ATOM 774 C C . SER A 1 96 ? 23.405 4.483 -19.375 1.00 75.69 96 SER A C 1
ATOM 776 O O . SER A 1 96 ? 23.119 3.488 -20.037 1.00 75.69 96 SER A O 1
ATOM 778 N N . ASP A 1 97 ? 24.269 4.482 -18.365 1.00 87.56 97 ASP A N 1
ATOM 779 C CA . ASP A 1 97 ? 24.827 3.281 -17.756 1.00 87.56 97 ASP A CA 1
ATOM 780 C C . ASP A 1 97 ? 23.691 2.347 -17.280 1.00 87.56 97 ASP A C 1
ATOM 782 O O . ASP A 1 97 ? 22.815 2.795 -16.526 1.00 87.56 97 ASP A O 1
ATOM 786 N N . PRO A 1 98 ? 23.658 1.072 -17.720 1.00 86.56 98 PRO A N 1
ATOM 787 C CA . PRO A 1 98 ? 22.656 0.101 -17.295 1.00 86.56 98 PRO A CA 1
ATOM 788 C C . PRO A 1 98 ? 22.502 -0.008 -15.775 1.00 86.56 98 PRO A C 1
ATOM 790 O O . PRO A 1 98 ? 21.373 -0.140 -15.297 1.00 86.56 98 PRO A O 1
ATOM 793 N N . GLU A 1 99 ? 23.590 0.106 -15.006 1.00 88.50 99 GLU A N 1
ATOM 794 C CA . GLU A 1 99 ? 23.516 0.070 -13.540 1.00 88.50 99 GLU A CA 1
ATOM 795 C C . GLU A 1 99 ? 22.762 1.285 -12.989 1.00 88.50 99 GLU A C 1
ATOM 797 O O . GLU A 1 99 ? 21.854 1.140 -12.166 1.00 88.50 99 GLU A O 1
ATOM 802 N N . ALA A 1 100 ? 23.050 2.482 -13.505 1.00 87.94 100 ALA A N 1
ATOM 803 C CA . ALA A 1 100 ? 22.338 3.702 -13.133 1.00 87.94 100 ALA A CA 1
ATOM 804 C C . ALA A 1 100 ? 20.841 3.656 -13.502 1.00 87.94 100 ALA A C 1
ATOM 806 O O . ALA A 1 100 ? 20.001 4.151 -12.743 1.00 87.94 100 ALA A O 1
ATOM 807 N N . VAL A 1 101 ? 20.482 3.040 -14.637 1.00 90.75 101 VAL A N 1
ATOM 808 C CA . VAL A 1 101 ? 19.076 2.834 -15.042 1.00 90.75 101 VAL A CA 1
ATOM 809 C C . VAL A 1 101 ? 18.352 1.932 -14.044 1.00 90.75 101 VAL A C 1
ATOM 811 O O . VAL A 1 101 ? 17.241 2.257 -13.609 1.00 90.75 101 VAL A O 1
ATOM 814 N N . MET A 1 102 ? 18.974 0.816 -13.662 1.00 91.62 102 MET A N 1
ATOM 815 C CA . MET A 1 102 ? 18.397 -0.129 -12.705 1.00 91.62 102 MET A CA 1
ATOM 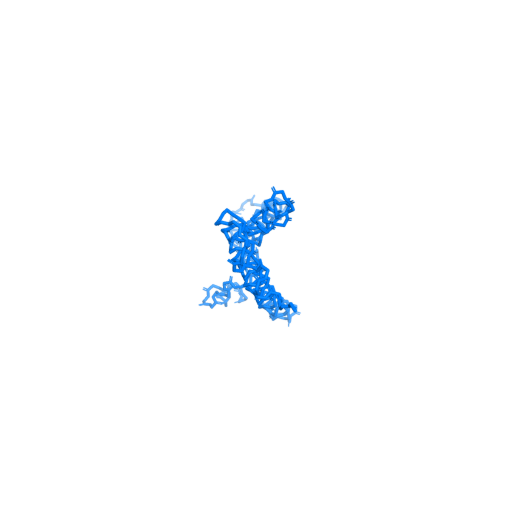816 C C . MET A 1 102 ? 18.268 0.493 -11.314 1.00 91.62 102 MET A C 1
ATOM 818 O O . MET A 1 102 ? 17.187 0.439 -10.728 1.00 91.62 102 MET A O 1
ATOM 822 N N . ALA A 1 103 ? 19.306 1.179 -10.829 1.00 92.19 103 ALA A N 1
ATOM 823 C CA . ALA A 1 103 ? 19.281 1.867 -9.540 1.00 92.19 103 ALA A CA 1
ATOM 824 C C . ALA A 1 103 ? 18.210 2.973 -9.486 1.00 92.19 103 ALA A C 1
ATOM 826 O O . ALA A 1 103 ? 17.495 3.114 -8.490 1.00 92.19 103 ALA A O 1
ATOM 827 N N . GLY A 1 104 ? 18.052 3.750 -10.564 1.00 91.38 104 GLY A N 1
ATOM 828 C CA . GLY A 1 104 ? 17.002 4.767 -10.666 1.00 91.38 104 GLY A CA 1
ATOM 829 C C . GLY A 1 104 ? 15.595 4.164 -10.669 1.00 91.38 104 GLY A C 1
ATOM 830 O O . GLY A 1 104 ? 14.700 4.654 -9.975 1.00 91.38 104 GLY A O 1
ATOM 831 N N . THR A 1 105 ? 15.419 3.053 -11.385 1.00 93.06 105 THR A N 1
ATOM 832 C CA . THR A 1 105 ? 14.160 2.299 -11.428 1.00 93.06 105 THR A CA 1
ATOM 833 C C . THR A 1 105 ? 13.798 1.744 -10.049 1.00 93.06 105 THR A C 1
ATOM 835 O O . THR A 1 105 ? 12.686 1.981 -9.573 1.00 93.06 105 THR A O 1
ATOM 838 N N . GLU A 1 106 ? 14.740 1.084 -9.366 1.00 93.12 106 GLU A N 1
ATOM 839 C CA . GLU A 1 106 ? 14.541 0.541 -8.017 1.00 93.12 106 GLU A CA 1
ATOM 840 C C . GLU A 1 106 ? 14.168 1.648 -7.025 1.00 93.12 106 GLU A C 1
ATOM 842 O O . GLU A 1 106 ? 13.225 1.509 -6.244 1.00 93.12 106 GLU A O 1
ATOM 847 N N . ARG A 1 107 ? 14.855 2.793 -7.092 1.00 93.94 107 ARG A N 1
ATOM 848 C CA . ARG A 1 107 ? 14.561 3.947 -6.238 1.00 93.94 107 ARG A CA 1
ATOM 849 C C . ARG A 1 107 ? 13.141 4.465 -6.445 1.00 93.94 107 ARG A C 1
ATOM 851 O O . ARG A 1 107 ? 12.444 4.721 -5.465 1.00 93.94 107 ARG A O 1
ATOM 858 N N . SER A 1 108 ? 12.705 4.606 -7.697 1.00 93.50 108 SER A N 1
ATOM 859 C CA . SER A 1 108 ? 11.339 5.031 -8.028 1.00 93.50 108 SER A CA 1
ATOM 860 C C . SER A 1 108 ? 10.299 4.047 -7.483 1.00 93.50 108 SER A C 1
ATOM 862 O O . SER A 1 108 ? 9.339 4.455 -6.825 1.00 93.50 108 SER A O 1
ATOM 864 N N . MET A 1 109 ? 10.532 2.743 -7.668 1.00 93.19 109 MET A N 1
ATOM 865 C CA . MET A 1 109 ? 9.666 1.692 -7.126 1.00 93.19 109 MET A CA 1
ATOM 866 C C . MET A 1 109 ? 9.612 1.722 -5.597 1.00 93.19 109 MET A C 1
ATOM 868 O O . MET A 1 109 ? 8.530 1.619 -5.028 1.00 93.19 109 MET A O 1
ATOM 872 N N . ARG A 1 110 ? 10.748 1.930 -4.922 1.00 93.50 110 ARG A N 1
ATOM 873 C CA . ARG A 1 110 ? 10.813 2.035 -3.458 1.00 93.50 110 ARG A CA 1
ATOM 874 C C . ARG A 1 110 ? 10.027 3.237 -2.934 1.00 93.50 110 ARG A C 1
ATOM 876 O O . ARG A 1 110 ? 9.309 3.112 -1.948 1.00 93.50 110 ARG A O 1
ATOM 883 N N . VAL A 1 111 ? 10.118 4.391 -3.596 1.00 94.31 111 VAL A N 1
ATOM 884 C CA . VAL A 1 111 ? 9.326 5.578 -3.228 1.00 94.31 111 VAL A CA 1
ATOM 885 C C . VAL A 1 111 ? 7.830 5.319 -3.410 1.00 94.31 111 VAL A C 1
ATOM 887 O O . VAL A 1 111 ? 7.035 5.698 -2.552 1.00 94.31 111 VAL A O 1
ATOM 890 N N . ALA A 1 112 ? 7.433 4.667 -4.504 1.00 91.69 112 ALA A N 1
ATOM 891 C CA . ALA A 1 112 ? 6.037 4.300 -4.728 1.00 91.69 112 ALA A CA 1
ATOM 892 C C . ALA A 1 112 ? 5.530 3.291 -3.685 1.00 91.69 112 ALA A C 1
ATOM 894 O O . ALA A 1 112 ? 4.429 3.461 -3.169 1.00 91.69 112 ALA A O 1
ATOM 895 N N . LEU A 1 113 ? 6.354 2.303 -3.321 1.00 91.31 113 LEU A N 1
ATOM 896 C CA . LEU A 1 113 ? 6.048 1.327 -2.275 1.00 91.31 113 LEU A CA 1
ATOM 897 C C . LEU A 1 113 ? 5.770 2.013 -0.934 1.00 91.31 113 LEU A C 1
ATOM 899 O O . LEU A 1 113 ? 4.745 1.741 -0.317 1.00 91.31 113 LEU A O 1
ATOM 903 N N . LEU A 1 114 ? 6.641 2.936 -0.515 1.00 90.44 114 LEU A N 1
ATOM 904 C CA . LEU A 1 114 ? 6.462 3.679 0.735 1.00 90.44 114 LEU A CA 1
ATOM 905 C C . LEU A 1 114 ? 5.159 4.492 0.736 1.00 90.44 114 LEU A C 1
ATOM 907 O O . LEU A 1 114 ? 4.431 4.478 1.721 1.00 90.44 114 LEU A O 1
ATOM 911 N N . ARG A 1 115 ? 4.811 5.136 -0.385 1.00 89.19 115 ARG A N 1
ATOM 912 C CA . ARG A 1 115 ? 3.552 5.894 -0.511 1.00 89.19 115 ARG A CA 1
ATOM 913 C C . ARG A 1 115 ? 2.309 5.010 -0.427 1.00 89.19 115 ARG A C 1
ATOM 915 O O . ARG A 1 115 ? 1.328 5.392 0.206 1.00 89.19 115 ARG A O 1
ATOM 922 N N . GLU A 1 116 ? 2.323 3.844 -1.071 1.00 86.94 116 GLU A N 1
ATOM 923 C CA . GLU A 1 116 ? 1.206 2.895 -0.971 1.00 86.94 116 GLU A CA 1
ATOM 924 C C . GLU A 1 116 ? 1.095 2.311 0.443 1.00 86.94 116 GLU A C 1
ATOM 926 O O . GLU A 1 116 ? -0.012 2.145 0.957 1.00 86.94 116 GLU A O 1
ATOM 931 N N . GLN A 1 117 ? 2.227 2.078 1.113 1.00 84.75 117 GLN A N 1
ATOM 932 C CA . GLN A 1 117 ? 2.248 1.664 2.512 1.00 84.75 117 GLN A CA 1
ATOM 933 C C . GLN A 1 117 ? 1.648 2.740 3.431 1.00 84.75 117 GLN A C 1
ATOM 935 O O . GLN A 1 117 ? 0.754 2.425 4.211 1.00 84.75 117 GLN A O 1
ATOM 940 N N . GLU A 1 118 ? 2.036 4.010 3.291 1.00 84.06 118 GLU A N 1
ATOM 941 C CA . GLU A 1 118 ? 1.450 5.129 4.050 1.00 84.06 118 GLU A CA 1
ATOM 942 C C . GLU A 1 118 ? -0.068 5.245 3.829 1.00 84.06 118 GLU A C 1
ATOM 944 O O . GLU A 1 118 ? -0.837 5.452 4.771 1.00 84.06 118 GLU A O 1
ATOM 949 N N . LYS A 1 119 ? -0.531 5.063 2.586 1.00 80.06 119 LYS A N 1
ATOM 950 C CA . LYS A 1 119 ? -1.961 5.082 2.241 1.00 80.06 119 LYS A CA 1
ATOM 951 C C . LYS A 1 119 ? -2.724 3.950 2.922 1.00 80.06 119 LYS A C 1
ATOM 953 O O . LYS A 1 119 ? -3.851 4.149 3.381 1.00 80.06 119 LYS A O 1
ATOM 958 N N . LEU A 1 120 ? -2.116 2.769 3.010 1.00 75.94 120 LEU A N 1
ATOM 959 C CA . LEU A 1 120 ? -2.657 1.690 3.818 1.00 75.94 120 LEU A CA 1
ATOM 960 C C . LEU A 1 120 ? -2.602 2.089 5.299 1.00 75.94 120 LEU A C 1
ATOM 962 O O . LEU A 1 120 ? -3.596 1.932 5.992 1.00 75.94 120 LEU A O 1
ATOM 966 N N . GLU A 1 121 ? -1.533 2.664 5.820 1.00 73.81 121 GLU A N 1
ATOM 967 C CA . GLU A 1 121 ? -1.390 2.929 7.258 1.00 73.81 121 GLU A CA 1
ATOM 968 C C . GLU A 1 121 ? -2.222 4.103 7.806 1.00 73.81 121 GLU A C 1
ATOM 970 O O . GLU A 1 121 ? -2.463 4.156 9.010 1.00 73.81 121 GLU A O 1
ATOM 975 N N . MET A 1 122 ? -2.762 4.976 6.950 1.00 68.25 122 MET A N 1
ATOM 976 C CA . MET A 1 122 ? -3.440 6.236 7.311 1.00 68.25 122 MET A CA 1
ATOM 977 C C . MET A 1 122 ? -4.496 6.155 8.438 1.00 68.25 122 MET A C 1
ATOM 979 O O . MET A 1 122 ? -4.672 7.119 9.178 1.00 68.25 122 MET A O 1
ATOM 983 N N . TYR A 1 123 ? -5.190 5.024 8.608 1.00 65.00 123 TYR A N 1
ATOM 984 C CA . TYR A 1 123 ? -6.241 4.858 9.631 1.00 65.00 123 TYR A CA 1
ATOM 985 C C . TYR A 1 123 ? -5.824 4.021 10.853 1.00 65.00 123 TYR A C 1
ATOM 987 O O . TYR A 1 123 ? -6.590 3.918 11.813 1.00 65.00 123 TYR A O 1
ATOM 995 N N . LEU A 1 124 ? -4.625 3.427 10.849 1.00 64.19 124 LEU A N 1
ATOM 996 C CA . LEU A 1 124 ? -4.132 2.618 11.972 1.00 64.19 124 LEU A CA 1
ATOM 997 C C . LEU A 1 124 ? -3.921 3.436 13.258 1.00 64.19 124 LEU A C 1
ATOM 999 O O . LEU A 1 124 ? -4.333 2.956 14.315 1.00 64.19 124 LEU A O 1
ATOM 1003 N N . PRO A 1 125 ? -3.355 4.659 13.215 1.00 64.81 125 PRO A N 1
ATOM 1004 C CA . PRO A 1 125 ? -3.147 5.457 14.421 1.00 64.81 125 PRO A CA 1
ATOM 1005 C C . PRO A 1 125 ? -4.455 5.806 15.136 1.00 64.81 125 PRO A C 1
ATOM 1007 O O . PRO A 1 125 ? -4.528 5.712 16.354 1.00 64.81 125 PRO A O 1
ATOM 1010 N N . PHE A 1 126 ? -5.517 6.126 14.389 1.00 64.44 126 PHE A N 1
ATOM 1011 C CA . PHE A 1 126 ? -6.827 6.434 14.970 1.00 64.44 126 PHE A CA 1
ATOM 1012 C C . PHE A 1 126 ? -7.452 5.213 15.660 1.00 64.44 126 PHE A C 1
ATOM 1014 O O . PHE A 1 126 ? -7.929 5.319 16.788 1.00 64.44 126 PHE A O 1
ATOM 1021 N N . LEU A 1 127 ? -7.384 4.035 15.030 1.00 62.91 127 LEU A N 1
ATOM 1022 C CA . LEU A 1 127 ? -7.817 2.777 15.648 1.00 62.91 127 LEU A CA 1
ATOM 1023 C C . LEU A 1 127 ? -7.008 2.445 16.912 1.00 62.91 127 LEU A C 1
ATOM 1025 O O . LEU A 1 127 ? -7.587 2.026 17.914 1.00 62.91 127 LEU A O 1
ATOM 1029 N N . ALA A 1 128 ? -5.691 2.672 16.889 1.00 64.56 128 ALA A N 1
ATOM 1030 C CA . ALA A 1 128 ? -4.815 2.460 18.038 1.00 64.56 128 ALA A CA 1
ATOM 1031 C C . ALA A 1 128 ? -5.141 3.416 19.198 1.00 64.56 128 ALA A C 1
ATOM 1033 O O . ALA A 1 128 ? -5.225 2.979 20.346 1.00 64.56 128 ALA A O 1
ATOM 1034 N N . THR A 1 129 ? -5.391 4.699 18.916 1.00 63.47 129 THR A N 1
ATOM 1035 C CA . THR A 1 129 ? -5.790 5.679 19.935 1.00 63.47 129 THR A CA 1
ATOM 1036 C C . THR A 1 129 ? -7.155 5.339 20.521 1.00 63.47 129 THR A C 1
ATOM 1038 O O . THR A 1 129 ? -7.287 5.282 21.741 1.00 63.47 129 THR A O 1
ATOM 1041 N N . VAL A 1 130 ? -8.165 5.042 19.699 1.00 65.38 130 VAL A N 1
ATOM 1042 C CA . VAL A 1 130 ? -9.498 4.668 20.204 1.00 65.38 130 VAL A CA 1
ATOM 1043 C C . VAL A 1 130 ? -9.409 3.407 21.072 1.00 65.38 130 VAL A C 1
ATOM 1045 O O . VAL A 1 130 ? -9.942 3.399 22.179 1.00 65.38 130 VAL A O 1
ATOM 1048 N N . GLY A 1 131 ? -8.658 2.384 20.648 1.00 61.34 131 GLY A N 1
ATOM 1049 C CA . GLY A 1 131 ? -8.444 1.164 21.435 1.00 61.34 131 GLY A CA 1
ATOM 1050 C C . GLY A 1 131 ? -7.704 1.393 22.760 1.00 61.34 131 GLY A C 1
ATOM 1051 O O . GLY A 1 131 ? -8.101 0.843 23.783 1.00 61.34 131 GLY A O 1
ATOM 1052 N N . SER A 1 132 ? -6.664 2.233 22.763 1.00 63.91 132 SER A N 1
ATOM 1053 C CA . SER A 1 132 ? -5.847 2.519 23.953 1.00 63.91 132 SER A CA 1
ATOM 1054 C C . SER A 1 132 ? -6.507 3.477 24.944 1.00 63.91 132 SER A C 1
ATOM 1056 O O . SER A 1 132 ? -6.180 3.423 26.127 1.00 63.91 132 SER A O 1
ATOM 1058 N N . THR A 1 133 ? -7.379 4.378 24.486 1.00 61.88 133 THR A N 1
ATOM 1059 C CA . THR A 1 133 ? -7.991 5.413 25.344 1.00 61.88 133 THR A CA 1
ATOM 1060 C C . THR A 1 133 ? -9.356 4.981 25.888 1.00 61.88 133 THR A C 1
ATOM 1062 O O . THR A 1 133 ? -9.781 5.493 26.917 1.00 61.88 133 THR A O 1
ATOM 1065 N N . SER A 1 134 ? -10.006 3.986 25.265 1.00 55.25 134 SER A N 1
ATOM 1066 C CA . SER A 1 134 ? -11.276 3.402 25.736 1.00 55.25 134 SER A CA 1
ATOM 1067 C C . SER A 1 134 ? -11.283 2.919 27.200 1.00 55.25 134 SER A C 1
ATOM 1069 O O . SER A 1 134 ? -12.330 3.041 27.818 1.00 55.25 134 SER A O 1
ATOM 1071 N N . PRO A 1 135 ? -10.190 2.382 27.789 1.00 57.25 135 PRO A N 1
ATOM 1072 C CA . PRO A 1 135 ? -10.187 1.961 29.197 1.00 57.25 135 PRO A CA 1
ATOM 1073 C C . PRO A 1 135 ? -10.107 3.118 30.204 1.00 57.25 135 PRO A C 1
ATOM 1075 O O . PRO A 1 135 ? -10.353 2.906 31.388 1.00 57.25 135 PRO A O 1
ATOM 1078 N N . TYR A 1 136 ? -9.678 4.303 29.757 1.00 52.47 136 TYR A N 1
ATOM 1079 C CA . TYR A 1 136 ? -9.445 5.474 30.611 1.00 52.47 136 TYR A CA 1
ATOM 1080 C C . TYR A 1 136 ? -10.628 6.453 30.622 1.00 52.47 136 TYR A C 1
ATOM 1082 O O . TYR A 1 136 ? -10.616 7.404 31.405 1.00 52.47 136 TYR A O 1
ATOM 1090 N N . ILE A 1 137 ? -11.611 6.225 29.747 1.00 55.59 137 ILE A N 1
ATOM 1091 C CA . ILE A 1 137 ? -12.901 6.923 29.678 1.00 55.59 137 ILE A CA 1
ATOM 1092 C C . ILE A 1 137 ? -13.939 6.068 30.403 1.00 55.59 137 ILE A C 1
ATOM 1094 O O . ILE A 1 137 ? -14.699 6.643 31.212 1.00 55.59 137 ILE A O 1
#